Protein AF-A0A0J8UDW8-F1 (afdb_monomer_lite)

Secondary structure (DSSP, 8-state):
---TTS-TT--B-TTS-B-PPPPS-------STT-SS---TT-------S---S------------

Radius of gyration: 19.49 Å; chains: 1; bounding box: 34×28×5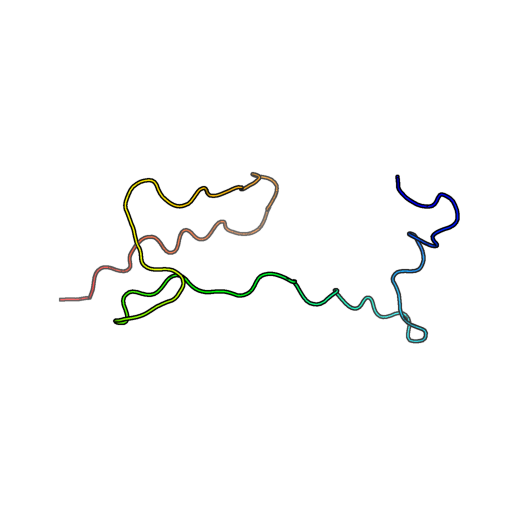9 Å

Foldseek 3Di:
DDDPPPPPVPQADPVRDRDDDDDPDDADADCDPPHPHDDDPPPDDDDDDPPDPPPPPPPPDDDPDD

Structure (mmCIF, N/CA/C/O backbone):
data_AF-A0A0J8UDW8-F1
#
_entry.id   AF-A0A0J8UDW8-F1
#
loop_
_atom_site.group_PDB
_atom_site.id
_atom_site.type_symbol
_atom_site.label_atom_id
_atom_site.label_alt_id
_atom_site.label_comp_id
_atom_site.label_asym_id
_atom_site.label_entity_id
_atom_site.label_seq_id
_atom_site.pdbx_PDB_ins_code
_atom_site.Cartn_x
_atom_site.Cartn_y
_atom_site.Cartn_z
_atom_site.occupancy
_atom_site.B_iso_or_equiv
_atom_site.auth_seq_id
_atom_site.auth_comp_id
_atom_site.auth_asym_id
_atom_site.auth_atom_id
_atom_site.pdbx_PDB_model_num
ATOM 1 N N . MET A 1 1 ? -11.304 1.835 -23.057 1.00 49.78 1 MET A N 1
ATOM 2 C CA . MET A 1 1 ? -10.723 0.889 -24.034 1.00 49.78 1 MET A CA 1
ATOM 3 C C . MET A 1 1 ? -9.284 1.323 -24.2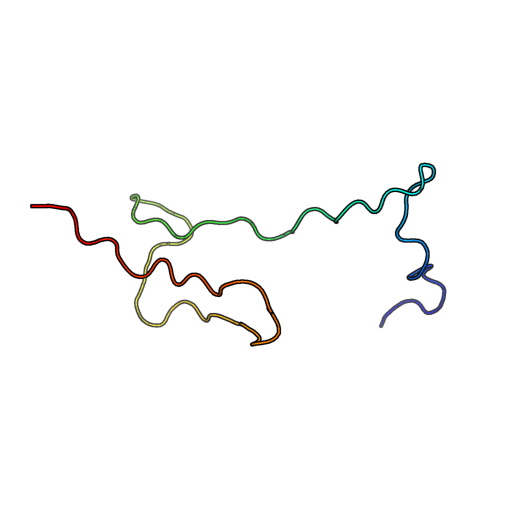47 1.00 49.78 1 MET A C 1
ATOM 5 O O . MET A 1 1 ? -9.075 2.521 -24.376 1.00 49.78 1 MET A O 1
ATOM 9 N N . ALA A 1 2 ? -8.308 0.419 -24.142 1.00 62.84 2 ALA A N 1
ATOM 10 C CA . ALA A 1 2 ? -6.902 0.792 -24.306 1.00 62.84 2 ALA A CA 1
ATOM 11 C C . ALA A 1 2 ? -6.639 1.208 -25.762 1.00 62.84 2 ALA A C 1
ATOM 13 O O . ALA A 1 2 ? -7.117 0.543 -26.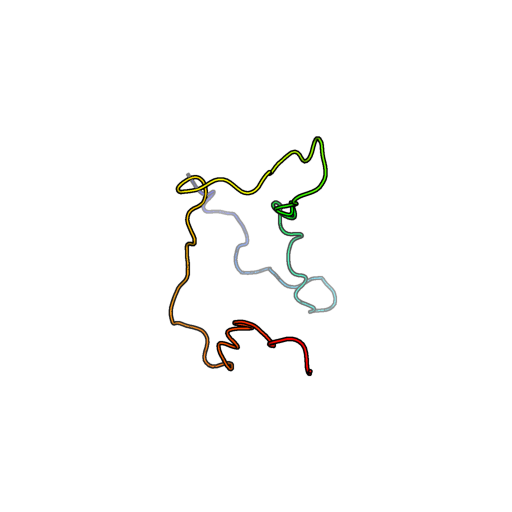681 1.00 62.84 2 ALA A O 1
ATOM 14 N N . ASP A 1 3 ? -5.916 2.311 -25.943 1.00 73.44 3 ASP A N 1
ATOM 15 C CA . ASP A 1 3 ? -5.444 2.778 -27.245 1.00 73.44 3 ASP A CA 1
ATOM 16 C C . ASP A 1 3 ? -4.514 1.723 -27.870 1.00 73.44 3 ASP A C 1
ATOM 18 O O . ASP A 1 3 ? -3.558 1.281 -27.227 1.00 73.44 3 ASP A O 1
ATOM 22 N N . LYS A 1 4 ? -4.821 1.278 -29.097 1.00 69.88 4 LYS A N 1
ATOM 23 C CA . LYS A 1 4 ? -4.057 0.226 -29.796 1.00 69.88 4 LYS A CA 1
ATOM 24 C C . LYS A 1 4 ? -2.680 0.709 -30.246 1.00 69.88 4 LYS A C 1
ATOM 26 O O . LYS A 1 4 ? -1.811 -0.132 -30.461 1.00 69.88 4 LYS A O 1
ATOM 31 N N . ASP A 1 5 ? -2.479 2.020 -30.334 1.00 79.62 5 ASP A N 1
ATOM 32 C CA . ASP A 1 5 ? -1.234 2.615 -30.818 1.00 79.62 5 ASP A CA 1
ATOM 33 C C . ASP A 1 5 ? -0.284 3.020 -29.678 1.00 79.62 5 ASP A C 1
ATOM 35 O O . ASP A 1 5 ? 0.847 3.456 -29.917 1.00 79.62 5 ASP A O 1
ATOM 39 N N . ALA A 1 6 ? -0.693 2.816 -28.419 1.00 76.19 6 ALA A N 1
ATOM 40 C CA . ALA A 1 6 ? 0.145 3.097 -27.264 1.00 76.19 6 ALA A CA 1
ATOM 41 C C . ALA A 1 6 ? 1.427 2.232 -27.298 1.00 76.19 6 ALA A C 1
ATOM 43 O O . ALA A 1 6 ? 1.349 1.002 -27.399 1.00 76.19 6 ALA A O 1
ATOM 44 N N . PRO A 1 7 ? 2.630 2.824 -27.154 1.00 76.75 7 PRO A N 1
ATOM 45 C CA . PRO A 1 7 ? 3.895 2.096 -27.223 1.00 76.75 7 PRO A CA 1
ATOM 46 C C . PRO A 1 7 ? 4.176 1.332 -25.917 1.00 76.75 7 PRO A C 1
ATOM 48 O O . PRO A 1 7 ? 5.136 1.614 -25.200 1.00 76.75 7 PRO A O 1
ATOM 51 N N . ILE A 1 8 ? 3.352 0.327 -25.611 1.00 75.69 8 ILE A N 1
ATOM 52 C CA . ILE A 1 8 ? 3.410 -0.484 -24.382 1.00 75.69 8 ILE A CA 1
ATOM 53 C C . ILE A 1 8 ? 4.743 -1.225 -24.188 1.00 75.69 8 ILE A C 1
ATOM 55 O O . ILE A 1 8 ? 5.094 -1.577 -23.065 1.00 75.69 8 ILE A O 1
ATOM 59 N N . TYR A 1 9 ? 5.502 -1.430 -25.266 1.00 78.69 9 TYR A N 1
ATOM 60 C CA . TYR A 1 9 ? 6.804 -2.101 -25.268 1.00 78.69 9 TYR A CA 1
ATOM 61 C C . TYR A 1 9 ? 7.990 -1.146 -25.030 1.00 78.69 9 TYR A C 1
ATOM 63 O O . TYR A 1 9 ? 9.100 -1.604 -24.768 1.00 78.69 9 TYR A O 1
ATOM 71 N N . LYS A 1 10 ? 7.789 0.180 -25.088 1.00 80.94 10 LYS A N 1
ATOM 72 C CA . LYS A 1 10 ? 8.848 1.187 -24.877 1.00 80.94 10 LYS A CA 1
ATOM 73 C C . LYS A 1 10 ? 8.848 1.696 -23.437 1.00 80.94 10 LYS A C 1
ATOM 75 O O . LYS A 1 10 ? 8.611 2.869 -23.173 1.00 80.94 10 LYS A O 1
ATOM 80 N N . GLN A 1 11 ? 9.096 0.796 -22.491 1.00 83.94 11 GLN A N 1
ATOM 81 C CA . GLN A 1 11 ? 9.084 1.130 -21.061 1.00 83.94 11 GLN A CA 1
ATOM 82 C C . GLN A 1 11 ? 10.427 1.674 -20.541 1.00 83.94 11 GLN A C 1
ATOM 84 O O . GLN A 1 11 ? 10.491 2.232 -19.444 1.00 83.94 11 GLN A O 1
ATOM 89 N N . ALA A 1 12 ? 11.509 1.486 -21.298 1.00 87.12 12 ALA A N 1
ATOM 90 C CA . ALA A 1 12 ? 12.829 1.994 -20.949 1.00 87.12 12 ALA A CA 1
ATOM 91 C C . ALA A 1 12 ? 12.969 3.475 -21.330 1.00 87.12 12 ALA A C 1
ATOM 93 O O . ALA A 1 12 ? 12.479 3.910 -22.372 1.00 87.12 12 ALA A O 1
ATOM 94 N N . GLY A 1 13 ? 13.665 4.242 -20.486 1.00 82.75 13 GLY A N 1
ATOM 95 C CA . GLY A 1 13 ? 14.097 5.596 -20.827 1.00 82.75 13 GLY A CA 1
ATOM 96 C C . GLY A 1 13 ? 15.169 5.601 -21.921 1.00 82.75 13 GLY A C 1
ATOM 97 O O . GLY A 1 13 ? 15.669 4.555 -22.331 1.00 82.75 13 GLY A O 1
ATOM 98 N N . GLN A 1 14 ? 15.571 6.794 -22.362 1.00 86.69 14 GLN A N 1
ATOM 99 C CA . GLN A 1 14 ? 16.633 6.966 -23.370 1.00 86.69 14 GLN A CA 1
ATOM 100 C C . GLN A 1 14 ? 17.991 6.390 -22.920 1.00 86.69 14 GLN A C 1
ATOM 102 O O . GLN A 1 14 ? 18.821 6.036 -23.745 1.00 86.69 14 GLN A O 1
ATOM 107 N N . ASP A 1 15 ? 18.196 6.257 -21.609 1.00 89.69 15 ASP A N 1
ATOM 108 C CA . ASP A 1 15 ? 19.362 5.642 -20.970 1.00 89.69 15 ASP A CA 1
ATOM 109 C C . ASP A 1 15 ? 19.241 4.113 -20.806 1.00 89.69 15 ASP A C 1
ATOM 111 O O . ASP A 1 15 ? 20.050 3.495 -20.114 1.00 89.69 15 ASP A O 1
ATOM 115 N N . GLY A 1 16 ? 18.195 3.501 -21.368 1.00 87.94 16 GLY A N 1
ATOM 116 C CA . GLY A 1 16 ? 17.926 2.065 -21.287 1.00 87.94 16 GLY A CA 1
ATOM 117 C C . GLY A 1 16 ? 17.398 1.590 -19.930 1.00 87.94 16 GLY A C 1
ATOM 118 O O . GLY A 1 16 ? 17.131 0.401 -19.759 1.00 87.94 16 GLY A O 1
ATOM 119 N N . ARG A 1 17 ? 17.212 2.486 -18.949 1.00 89.56 17 ARG A N 1
ATOM 120 C CA . ARG A 1 17 ? 16.730 2.104 -17.616 1.00 89.56 17 ARG A CA 1
ATOM 121 C C . ARG A 1 17 ? 15.212 2.068 -17.573 1.00 89.56 17 ARG A C 1
ATOM 123 O O . ARG A 1 17 ? 14.537 3.041 -17.921 1.00 89.56 17 ARG A O 1
ATOM 130 N N . PHE A 1 18 ? 14.677 0.970 -17.050 1.00 87.56 18 PHE A N 1
ATOM 131 C CA . PHE A 1 18 ? 13.276 0.892 -16.665 1.00 87.56 18 PHE A CA 1
ATOM 132 C C . PHE A 1 18 ? 13.042 1.711 -15.393 1.00 87.56 18 PHE A C 1
ATOM 134 O O . PHE A 1 18 ? 13.665 1.472 -14.357 1.00 87.56 18 PHE A O 1
ATOM 141 N N . ARG A 1 19 ? 12.128 2.679 -15.466 1.00 86.56 19 ARG A N 1
ATOM 142 C CA . ARG A 1 19 ? 11.682 3.465 -14.313 1.00 86.56 19 ARG A CA 1
ATOM 143 C C . ARG A 1 19 ? 10.264 3.048 -13.977 1.00 86.56 19 ARG A C 1
ATOM 145 O O . ARG A 1 19 ? 9.351 3.212 -14.782 1.00 86.56 19 ARG A O 1
ATOM 152 N N . ARG A 1 20 ? 10.081 2.501 -12.777 1.00 87.94 20 ARG A N 1
ATOM 153 C CA . ARG A 1 20 ? 8.752 2.136 -12.289 1.00 87.94 20 ARG A CA 1
ATOM 154 C C . ARG A 1 20 ? 7.926 3.408 -12.113 1.00 87.94 20 ARG A C 1
ATOM 156 O O . ARG A 1 20 ? 8.419 4.390 -11.560 1.00 87.94 20 ARG A O 1
ATOM 163 N N . GLN A 1 21 ? 6.677 3.379 -12.566 1.00 85.81 21 GLN A N 1
ATOM 164 C CA . GLN A 1 21 ? 5.735 4.456 -12.283 1.00 85.81 21 GLN A CA 1
ATOM 165 C C . GLN A 1 21 ? 5.549 4.606 -10.771 1.00 85.81 21 GLN A C 1
ATOM 167 O O . GLN A 1 21 ? 5.626 3.633 -10.011 1.00 85.81 21 GLN A O 1
ATOM 172 N N . VAL A 1 22 ? 5.296 5.838 -10.336 1.00 89.31 22 VAL A N 1
ATOM 173 C CA . VAL A 1 22 ? 4.955 6.112 -8.943 1.00 89.31 22 VAL A CA 1
ATOM 174 C C . VAL A 1 22 ? 3.602 5.469 -8.654 1.00 89.31 22 VAL A C 1
ATOM 176 O O . VAL A 1 22 ? 2.636 5.682 -9.381 1.00 89.31 22 VAL A O 1
ATOM 179 N N . ALA A 1 23 ? 3.535 4.656 -7.601 1.00 88.38 23 ALA A N 1
ATOM 180 C CA . ALA A 1 23 ? 2.281 4.023 -7.214 1.00 88.38 23 ALA A CA 1
ATOM 181 C C . ALA A 1 23 ? 1.294 5.078 -6.700 1.00 88.38 23 ALA A C 1
ATOM 183 O O . ALA A 1 23 ? 1.638 5.854 -5.809 1.00 88.38 23 ALA A O 1
ATOM 184 N N . SER A 1 24 ? 0.073 5.061 -7.233 1.00 91.06 24 SER A N 1
ATOM 185 C CA . SER A 1 24 ? -0.986 6.021 -6.900 1.00 91.06 24 SER A CA 1
ATOM 186 C C . SER A 1 24 ? -1.492 5.901 -5.460 1.00 91.06 24 SER A C 1
ATOM 188 O O . SER A 1 24 ? -1.974 6.877 -4.899 1.00 91.06 24 SER A O 1
ATOM 190 N N . PHE A 1 25 ? -1.370 4.719 -4.849 1.00 90.12 25 PHE A N 1
ATOM 191 C CA . PHE A 1 25 ? -1.846 4.449 -3.494 1.00 90.12 25 PHE A CA 1
ATOM 192 C C . PHE A 1 25 ? -0.665 4.242 -2.549 1.00 90.12 25 PHE A C 1
ATOM 194 O O . PHE A 1 25 ? 0.139 3.325 -2.730 1.00 90.12 25 PHE A O 1
ATOM 201 N N . ARG A 1 26 ? -0.559 5.116 -1.544 1.00 89.50 26 ARG A N 1
ATOM 202 C CA . ARG A 1 26 ? 0.497 5.104 -0.515 1.00 89.50 26 ARG A CA 1
ATOM 203 C C . ARG A 1 26 ? -0.028 5.425 0.888 1.00 89.50 26 ARG A C 1
ATOM 205 O O . ARG A 1 26 ? 0.764 5.699 1.783 1.00 89.50 26 ARG A O 1
ATOM 212 N N . SER A 1 27 ? -1.345 5.416 1.070 1.00 93.38 27 SER A N 1
ATOM 213 C CA . SER A 1 27 ? -1.972 5.704 2.356 1.00 93.38 27 SER A CA 1
ATOM 214 C C . SER A 1 27 ? -1.736 4.582 3.365 1.00 93.38 27 SER A C 1
ATOM 216 O O . SER A 1 27 ? -1.626 3.413 2.995 1.00 93.38 27 SER A O 1
ATOM 218 N N . THR A 1 28 ? -1.709 4.943 4.646 1.00 93.19 28 THR A N 1
ATOM 219 C CA . THR A 1 28 ? -1.386 4.027 5.745 1.00 93.19 28 THR A CA 1
ATOM 220 C C . THR A 1 28 ? -2.558 3.921 6.711 1.00 93.19 28 THR A C 1
ATOM 222 O O . THR A 1 28 ? -3.148 4.931 7.091 1.00 93.19 28 THR A O 1
ATOM 225 N N . ILE A 1 29 ? -2.867 2.700 7.149 1.00 94.25 29 ILE A N 1
ATOM 226 C CA . ILE A 1 29 ? -3.824 2.457 8.234 1.00 94.25 29 ILE A CA 1
ATOM 227 C C . ILE A 1 29 ? -3.152 2.833 9.560 1.00 94.25 29 ILE A C 1
ATOM 229 O O . ILE A 1 29 ? -2.078 2.315 9.869 1.00 94.25 29 ILE A O 1
ATOM 233 N N . SER A 1 30 ? -3.769 3.715 10.350 1.00 94.75 30 SER A N 1
ATOM 234 C CA . SER A 1 30 ? -3.181 4.223 11.598 1.00 94.75 30 SER A CA 1
ATOM 235 C C . SER A 1 30 ? -4.177 4.247 12.754 1.00 94.75 30 SER A C 1
ATOM 237 O O . SER A 1 30 ? -5.365 4.489 12.566 1.00 94.75 30 SER A O 1
ATOM 239 N N . ARG A 1 31 ? -3.664 4.022 13.971 1.00 94.81 31 ARG A N 1
ATOM 240 C CA . ARG A 1 31 ? -4.409 4.134 15.238 1.00 94.81 31 ARG A CA 1
ATOM 241 C C . ARG A 1 31 ? -4.444 5.559 15.801 1.00 94.81 31 ARG A C 1
ATOM 243 O O . ARG A 1 31 ? -5.067 5.769 16.836 1.00 94.81 31 ARG A O 1
ATOM 250 N N . SER A 1 32 ? -3.766 6.515 15.166 1.00 95.25 32 SER A N 1
ATOM 251 C CA . SER A 1 32 ? -3.764 7.906 15.621 1.00 95.25 32 SER A CA 1
ATOM 252 C C . SER A 1 32 ? -5.180 8.503 15.600 1.00 95.25 32 SER A C 1
ATOM 254 O O . SER A 1 32 ? -5.937 8.229 14.662 1.00 95.25 32 SER A O 1
ATOM 256 N N . PRO A 1 33 ? -5.544 9.343 16.585 1.00 92.44 33 PRO A N 1
ATOM 257 C CA . PRO A 1 33 ? -6.802 10.083 16.555 1.00 92.44 33 PRO A CA 1
ATOM 258 C C . PRO A 1 33 ? -6.917 1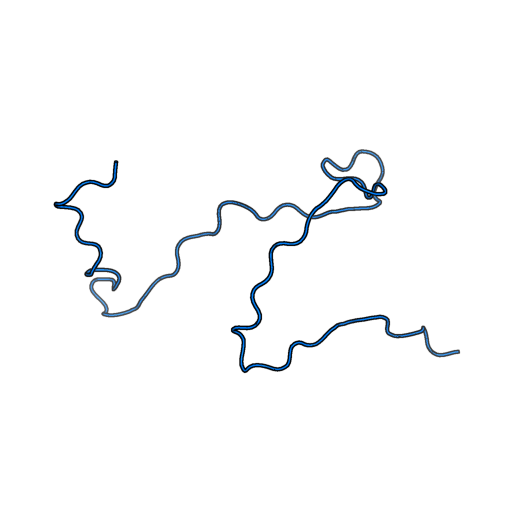0.912 15.269 1.00 92.44 33 PRO A C 1
ATOM 260 O O . PRO A 1 33 ? -5.972 11.604 14.898 1.00 92.44 33 PRO A O 1
ATOM 263 N N . GLY A 1 34 ? -8.058 10.826 14.579 1.00 92.06 34 GLY A N 1
ATOM 264 C CA . GLY A 1 34 ? -8.307 11.575 13.341 1.00 92.06 34 GLY A CA 1
ATOM 265 C C . GLY A 1 34 ? -7.612 11.034 12.086 1.00 92.06 34 GLY A C 1
ATOM 266 O O . GLY A 1 34 ? -7.577 11.735 11.083 1.00 92.06 34 GLY A O 1
ATOM 267 N N . ALA A 1 35 ? -7.055 9.818 12.112 1.00 94.62 35 ALA A N 1
ATOM 268 C CA . ALA A 1 35 ? -6.498 9.203 10.908 1.00 94.62 35 ALA A CA 1
ATOM 269 C C . ALA A 1 35 ? -7.561 9.055 9.802 1.00 94.62 35 ALA A C 1
ATOM 271 O O . ALA A 1 35 ? -8.695 8.676 10.084 1.00 94.62 35 ALA A O 1
ATOM 272 N N . ASP A 1 36 ? -7.170 9.248 8.539 1.00 94.00 36 ASP A N 1
ATOM 273 C CA . ASP A 1 36 ? -8.058 9.042 7.380 1.00 94.00 36 ASP A CA 1
ATOM 274 C C . ASP A 1 36 ? -8.493 7.567 7.238 1.00 94.00 36 ASP A C 1
ATOM 276 O O . ASP A 1 36 ? -9.594 7.234 6.785 1.00 94.00 36 ASP A O 1
ATOM 280 N N . PHE A 1 37 ? -7.618 6.653 7.669 1.00 95.62 37 PHE A N 1
ATOM 281 C CA . PHE A 1 37 ? -7.798 5.206 7.574 1.00 95.62 37 PHE A CA 1
ATOM 282 C C . PHE A 1 37 ? -7.660 4.541 8.956 1.00 95.62 37 PHE A C 1
ATOM 284 O O . PHE A 1 37 ? -6.655 3.878 9.223 1.00 95.62 37 PHE A O 1
ATOM 291 N N . PRO A 1 38 ? -8.649 4.682 9.862 1.00 95.31 38 PRO A N 1
ATOM 292 C CA . PRO A 1 38 ? -8.623 3.993 11.148 1.00 95.31 38 PRO A CA 1
ATOM 293 C C . PRO A 1 38 ? -8.782 2.472 10.978 1.00 95.31 38 PRO A C 1
ATOM 295 O O . PRO A 1 38 ? -9.461 2.024 10.038 1.00 95.31 38 PRO A O 1
ATOM 298 N N . PRO A 1 39 ? -8.193 1.656 11.872 1.00 94.44 39 PRO A N 1
ATOM 299 C CA . PRO A 1 39 ? -8.416 0.218 11.897 1.00 94.44 39 PRO A CA 1
ATOM 300 C C . PRO A 1 39 ? -9.834 -0.081 12.390 1.00 94.44 39 PRO A C 1
ATOM 302 O O . PRO A 1 39 ? -10.219 0.315 13.486 1.00 94.44 39 PRO A O 1
ATOM 305 N N . ALA A 1 40 ? -10.601 -0.804 11.579 1.00 93.56 40 ALA A N 1
ATOM 306 C CA . ALA A 1 40 ? -11.947 -1.251 11.909 1.00 93.56 40 ALA A CA 1
ATOM 307 C C . ALA A 1 40 ? -12.134 -2.695 11.438 1.00 93.56 40 ALA A C 1
ATOM 309 O O . ALA A 1 40 ? -11.607 -3.082 10.388 1.00 93.56 40 ALA A O 1
ATOM 310 N N . LYS A 1 41 ? -12.867 -3.488 12.228 1.00 94.12 41 LYS A N 1
ATOM 311 C CA . LYS A 1 41 ? -13.180 -4.878 11.886 1.00 94.12 41 LYS A CA 1
ATOM 312 C C . LYS A 1 41 ? -13.978 -4.909 10.576 1.00 94.12 41 LYS A C 1
ATOM 314 O O . LYS A 1 41 ? -14.842 -4.065 10.368 1.00 94.12 41 LYS A O 1
ATOM 319 N N . ASP A 1 42 ? -13.648 -5.860 9.704 1.00 92.50 42 ASP A N 1
ATOM 320 C CA . ASP A 1 42 ? -14.333 -6.120 8.428 1.00 92.50 42 ASP A CA 1
ATOM 321 C C . ASP A 1 42 ? -14.356 -4.938 7.426 1.00 92.50 42 ASP A C 1
ATOM 323 O O . ASP A 1 42 ? -15.185 -4.908 6.523 1.00 92.50 42 ASP A O 1
ATOM 327 N N . ARG A 1 43 ? -13.440 -3.960 7.546 1.00 95.56 43 ARG A N 1
ATOM 328 C CA . ARG A 1 43 ? -13.393 -2.778 6.655 1.00 95.56 43 ARG A CA 1
ATOM 329 C C . ARG A 1 43 ? -12.475 -2.930 5.435 1.00 95.56 43 ARG A C 1
ATOM 331 O O . ARG A 1 43 ? -12.728 -2.314 4.403 1.00 95.56 43 ARG A O 1
ATOM 338 N N . TYR A 1 44 ? -11.388 -3.689 5.554 1.00 95.38 44 TYR A N 1
ATOM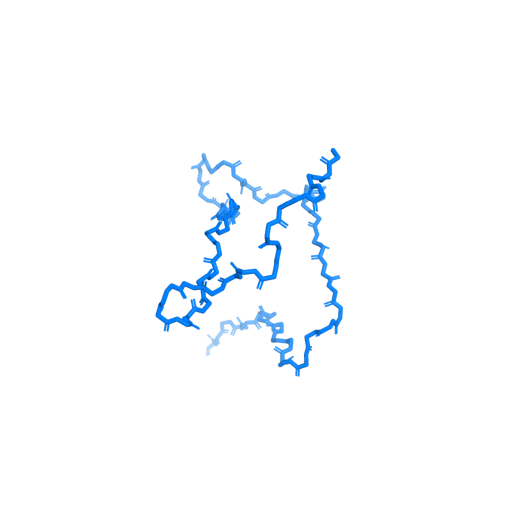 339 C CA . TYR A 1 44 ? -10.335 -3.756 4.536 1.00 95.38 44 TYR A CA 1
ATOM 340 C C . TYR A 1 44 ? -10.188 -5.171 3.981 1.00 95.38 44 TYR A C 1
ATOM 342 O O . TYR A 1 44 ? -10.232 -6.141 4.734 1.00 95.38 44 TYR A O 1
ATOM 350 N N . VAL A 1 45 ? -9.962 -5.275 2.670 1.00 94.38 45 VAL A N 1
ATOM 351 C CA . VAL A 1 45 ? -9.745 -6.542 1.960 1.00 94.38 45 VAL A CA 1
ATOM 352 C C . VAL A 1 45 ? -8.323 -6.569 1.409 1.00 94.38 45 VAL A C 1
ATOM 354 O O . VAL A 1 45 ? -7.856 -5.587 0.831 1.00 94.38 45 VAL A O 1
ATOM 357 N N . LEU A 1 46 ? -7.636 -7.698 1.584 1.00 91.88 46 LEU A N 1
ATOM 358 C CA . LEU A 1 46 ? -6.294 -7.924 1.057 1.00 91.88 46 LEU A CA 1
ATOM 359 C C . LEU A 1 46 ? -6.373 -8.731 -0.243 1.00 91.88 46 LEU A C 1
ATOM 361 O O . LEU A 1 46 ? -6.748 -9.900 -0.227 1.00 91.88 46 LEU A O 1
ATOM 365 N N . TYR A 1 47 ? -5.968 -8.120 -1.356 1.00 91.44 47 TYR A N 1
ATOM 366 C CA . TYR A 1 47 ? -5.797 -8.809 -2.636 1.00 91.44 47 TYR A CA 1
ATOM 367 C C . TYR A 1 47 ? -4.329 -9.224 -2.799 1.00 91.44 47 TYR A C 1
ATOM 369 O O . TYR A 1 47 ? -3.459 -8.370 -2.966 1.00 91.44 47 TYR A O 1
ATOM 377 N N . VAL A 1 48 ? -4.048 -10.528 -2.734 1.00 88.12 48 VAL A N 1
ATOM 378 C CA . VAL A 1 48 ? -2.697 -11.109 -2.850 1.00 88.12 48 VAL A CA 1
ATOM 379 C C . VAL A 1 48 ? -2.707 -12.285 -3.824 1.00 88.12 48 VAL A C 1
ATOM 381 O O . VAL A 1 48 ? -3.688 -13.013 -3.934 1.00 88.12 48 VAL A O 1
ATOM 384 N N . THR A 1 49 ? -1.594 -12.478 -4.531 1.00 84.81 49 THR A N 1
ATOM 385 C CA . THR A 1 49 ? -1.362 -13.622 -5.421 1.00 84.81 49 THR A CA 1
ATOM 386 C C . THR A 1 49 ? -0.147 -14.407 -4.934 1.00 84.81 49 THR A C 1
ATOM 388 O O . THR A 1 49 ? 0.856 -13.812 -4.545 1.00 84.81 49 THR A O 1
ATOM 391 N N . TYR A 1 50 ? -0.197 -15.738 -5.016 1.00 80.44 50 TYR A N 1
ATOM 392 C CA . TYR A 1 50 ? 0.877 -16.650 -4.589 1.00 80.44 50 TYR A CA 1
ATOM 393 C C . TYR A 1 50 ? 2.154 -16.610 -5.459 1.00 80.44 50 TYR A C 1
ATOM 395 O O . TYR A 1 50 ? 3.064 -17.403 -5.256 1.00 80.44 50 TYR A O 1
ATOM 403 N N . GLY A 1 51 ? 2.252 -15.703 -6.434 1.00 79.75 51 GLY A N 1
ATOM 404 C CA . GLY A 1 51 ? 3.308 -15.696 -7.456 1.00 79.75 51 GLY A CA 1
ATOM 405 C C . GLY A 1 51 ? 4.679 -15.159 -7.021 1.00 79.75 51 GLY A C 1
ATOM 406 O O . GLY A 1 51 ? 5.537 -14.956 -7.878 1.00 79.75 51 GLY A O 1
ATOM 407 N N . CYS A 1 52 ? 4.911 -14.886 -5.734 1.00 67.25 52 CYS A N 1
ATOM 408 C CA . CYS A 1 52 ? 6.208 -14.403 -5.257 1.00 67.25 52 CYS A CA 1
ATOM 409 C C . CYS A 1 52 ? 7.078 -15.583 -4.801 1.00 67.25 52 CYS A C 1
ATOM 411 O O . CYS A 1 52 ? 6.762 -16.233 -3.812 1.00 67.25 52 CYS A O 1
ATOM 413 N N . HIS A 1 53 ? 8.182 -15.841 -5.508 1.00 63.50 53 HIS A N 1
ATOM 414 C CA . HIS A 1 53 ? 9.185 -16.849 -5.132 1.00 63.50 53 HIS A CA 1
ATOM 415 C C . HIS A 1 53 ? 10.113 -16.384 -3.994 1.00 63.50 53 HIS A C 1
ATOM 417 O O . HIS A 1 53 ? 10.920 -17.166 -3.495 1.00 63.50 53 HIS A O 1
ATOM 423 N N . GLY A 1 54 ? 10.054 -15.102 -3.618 1.00 69.38 54 GLY A N 1
ATOM 424 C CA . GLY A 1 54 ? 10.766 -14.585 -2.453 1.00 69.38 54 GLY A CA 1
ATOM 425 C C . GLY A 1 54 ? 10.114 -15.074 -1.160 1.00 69.38 54 GLY A C 1
ATOM 426 O O . GLY A 1 54 ? 8.949 -15.478 -1.187 1.00 69.38 54 GLY A O 1
ATOM 427 N N . PRO A 1 55 ? 10.821 -15.026 -0.016 1.00 54.06 55 PRO A N 1
ATOM 428 C CA . PRO A 1 55 ? 10.206 -15.377 1.250 1.00 54.06 55 PRO A CA 1
ATOM 429 C C . PRO A 1 55 ? 9.000 -14.460 1.439 1.00 54.06 55 PRO A C 1
ATOM 431 O O . PRO A 1 55 ? 9.139 -13.241 1.572 1.00 54.06 55 PRO A O 1
ATOM 434 N N . ILE A 1 56 ? 7.804 -15.049 1.421 1.00 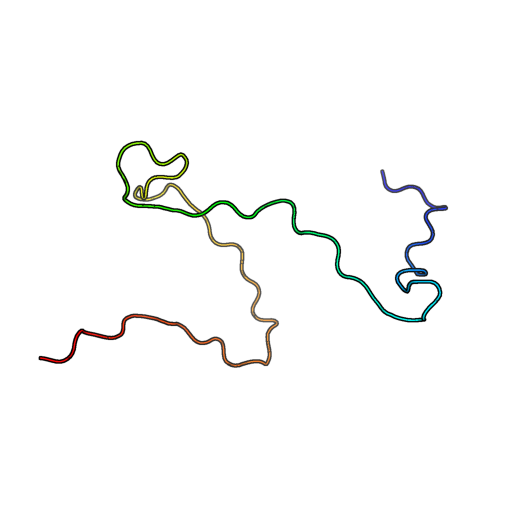59.06 56 ILE A N 1
ATOM 435 C CA . ILE A 1 56 ? 6.616 -14.440 2.001 1.00 59.06 56 ILE A CA 1
ATOM 436 C C . ILE A 1 56 ? 6.989 -14.337 3.470 1.00 59.06 56 ILE A C 1
ATOM 438 O O . ILE A 1 56 ? 6.798 -15.298 4.194 1.00 59.06 56 ILE A O 1
ATOM 442 N N . ALA A 1 57 ? 7.661 -13.269 3.890 1.00 47.88 57 ALA A N 1
ATOM 443 C CA . ALA A 1 57 ? 7.898 -13.022 5.295 1.00 47.88 57 ALA A CA 1
ATOM 444 C C . ALA A 1 57 ? 6.539 -12.594 5.839 1.00 47.88 57 ALA A C 1
ATOM 446 O O . ALA A 1 57 ? 6.131 -11.454 5.588 1.00 47.88 57 ALA A O 1
ATOM 447 N N . PRO A 1 58 ? 5.795 -13.461 6.551 1.00 48.59 58 PRO A N 1
ATOM 448 C CA . PRO A 1 58 ? 4.792 -12.905 7.411 1.00 48.59 58 PRO A CA 1
ATOM 449 C C . PRO A 1 58 ? 5.610 -12.327 8.561 1.00 48.59 58 PRO A C 1
ATOM 451 O O . PRO A 1 58 ? 6.062 -13.054 9.443 1.00 48.59 58 PRO A O 1
ATOM 454 N N . THR A 1 59 ? 5.804 -11.016 8.600 1.00 45.88 59 THR A N 1
ATOM 455 C CA . THR A 1 59 ? 6.044 -10.329 9.874 1.00 45.88 59 THR A CA 1
ATOM 456 C C . THR A 1 59 ? 4.753 -10.391 10.708 1.00 45.88 59 THR A C 1
ATOM 458 O O . THR A 1 59 ? 4.183 -9.388 11.122 1.00 45.88 59 THR A O 1
ATOM 461 N N . LEU A 1 60 ? 4.262 -11.614 10.932 1.00 48.75 60 LEU A N 1
ATOM 462 C CA . LEU A 1 60 ? 3.449 -11.997 12.062 1.00 48.75 60 LEU A CA 1
ATOM 463 C C . LEU A 1 60 ? 4.362 -11.838 13.275 1.00 48.75 60 LEU A C 1
ATOM 465 O O . LEU A 1 60 ? 5.302 -12.599 13.457 1.00 48.75 60 LEU A O 1
ATOM 469 N N . TYR A 1 61 ? 4.075 -10.796 14.050 1.00 43.59 61 TYR A N 1
ATOM 470 C CA . TYR A 1 61 ? 4.260 -10.757 15.494 1.00 43.59 61 TYR A CA 1
ATOM 471 C C . TYR A 1 61 ? 5.646 -11.194 16.003 1.00 43.59 61 TYR A C 1
ATOM 473 O O . TYR A 1 61 ? 5.874 -12.356 16.325 1.00 43.59 61 TYR A O 1
ATOM 481 N N . ALA A 1 62 ? 6.550 -10.229 16.182 1.00 39.88 62 ALA A N 1
ATOM 482 C CA . ALA A 1 62 ? 7.569 -10.369 17.214 1.00 39.88 62 ALA A CA 1
ATOM 483 C C . ALA A 1 62 ? 6.862 -10.187 18.571 1.00 39.88 62 ALA A C 1
ATOM 485 O O . ALA A 1 62 ? 6.450 -9.057 18.860 1.00 39.88 62 ALA A O 1
ATOM 486 N N . PRO A 1 63 ? 6.667 -11.232 19.404 1.00 44.25 63 PRO A N 1
ATOM 487 C CA . PRO A 1 63 ? 6.369 -10.987 20.803 1.00 44.25 63 PRO A CA 1
ATOM 488 C C . PRO A 1 63 ? 7.527 -10.165 21.369 1.00 44.25 63 PRO A C 1
ATOM 490 O O . PRO A 1 63 ? 8.699 -10.498 21.177 1.00 44.25 63 PRO A O 1
ATOM 493 N N . SER A 1 64 ? 7.187 -9.063 22.031 1.00 45.62 64 SER A N 1
ATOM 494 C CA . SER A 1 64 ? 8.098 -8.346 22.912 1.00 45.62 64 SER A CA 1
ATOM 495 C C . SER A 1 64 ? 8.848 -9.360 23.775 1.00 45.62 64 SER A C 1
ATOM 497 O O . SER A 1 64 ? 8.214 -10.152 24.475 1.00 45.62 64 SER A O 1
ATOM 499 N N . LYS A 1 65 ? 10.183 -9.352 23.709 1.00 40.56 65 LYS A N 1
ATOM 500 C CA . LYS A 1 65 ? 11.013 -10.019 24.714 1.00 40.56 65 LYS A CA 1
ATOM 501 C C . LYS A 1 65 ? 10.566 -9.544 26.101 1.00 40.56 65 LYS A C 1
ATOM 503 O O . LYS A 1 65 ? 10.477 -8.334 26.315 1.00 40.56 65 LYS A O 1
ATOM 508 N N . ALA A 1 66 ? 10.261 -10.503 26.970 1.00 40.12 66 ALA A N 1
ATOM 509 C CA . ALA A 1 66 ? 10.274 -10.324 28.417 1.00 40.12 66 ALA A CA 1
ATOM 510 C C . ALA A 1 66 ? 11.715 -10.124 28.909 1.00 40.12 66 ALA A C 1
ATOM 512 O O . ALA A 1 66 ? 12.638 -10.638 28.226 1.00 40.12 66 ALA A O 1
#

Organism: NCBI:txid396776

pLDDT: mean 78.67, std 17.79, range [39.88, 95.62]

Sequence (66 aa):
MADKDAPIYKQAGQDGRFRRQVASFRSTISRSPGADFPPAKDRYVLYVTYGCHGPIAPTLYAPSKA